Protein AF-A0A6C0AQ70-F1 (afdb_monomer)

Sequence (113 aa):
MAGGNPVITALLQLNGHDRFSVRDGNYFNLVQPYQHHTNCPAVGINVYSFALQPEQHQPSGTCNLSRIDNTTLLLTVSNNAVGYNLSSQVRVYATNYNVLRIMSGMGGLAYSN

Nearest PDB structures (foldseek):
  6ncl-assembly1_d0  TM=8.296E-01  e=3.801E-09  Paramecium bursaria Chlorella virus 1
  8h2i-assembly1_ab-5  TM=8.289E-01  e=1.425E-08  Paramecium bursaria Chlorella virus 1
  3kk5-assembly1_A  TM=8.130E-01  e=2.078E-08  Acanthamoeba polyphaga
  1m4x-assembly1_A  TM=8.125E-01  e=2.846E-08  Paramecium bursaria Chlorella virus 1
  8h2i-assembly1_bE  TM=8.459E-01  e=9.646E-07  Paramecium bursaria Chlorella virus 1

Secondary structure (DSSP, 8-state):
-PPPPSEEEEEEEETTEESS--EEHHIIIIIHHHHH-SSPPPTT-----SSSSTTSSS------GGG-S-EEEEEEE-TTTS-TT--------------EEEETTEEEES---

Radius of gyration: 17.31 Å; Cα contacts (8 Å, |Δi|>4): 156; chains: 1; bounding box: 44×31×50 Å

Structure (mmCIF, N/CA/C/O backbone):
data_AF-A0A6C0AQ70-F1
#
_entry.id   AF-A0A6C0AQ70-F1
#
loop_
_atom_site.group_PDB
_atom_site.id
_atom_site.type_symbol
_atom_site.label_atom_id
_atom_site.label_alt_id
_atom_site.label_comp_id
_atom_site.label_asym_id
_atom_site.label_entity_id
_atom_site.label_seq_id
_atom_site.pdbx_PDB_ins_code
_atom_site.Cartn_x
_atom_site.Cartn_y
_atom_site.Cartn_z
_atom_site.occupancy
_atom_site.B_iso_or_equiv
_atom_site.auth_seq_id
_atom_site.auth_comp_id
_atom_site.auth_asym_id
_atom_site.auth_atom_id
_atom_site.pdbx_PDB_model_num
ATOM 1 N N . MET A 1 1 ? -4.529 -2.851 -27.923 1.00 39.69 1 MET A N 1
ATOM 2 C CA . MET A 1 1 ? -3.449 -3.410 -27.082 1.00 39.69 1 MET A CA 1
ATOM 3 C C . MET A 1 1 ? -3.410 -2.571 -25.819 1.00 39.69 1 MET A C 1
ATOM 5 O O . MET A 1 1 ? -3.325 -1.356 -25.950 1.00 39.69 1 MET A O 1
ATOM 9 N N . ALA A 1 2 ? -3.595 -3.160 -24.637 1.00 51.22 2 ALA A N 1
ATOM 10 C CA . ALA A 1 2 ? -3.456 -2.400 -23.394 1.00 51.22 2 ALA A CA 1
ATOM 11 C C . ALA A 1 2 ? -1.999 -1.917 -23.284 1.00 51.22 2 ALA A C 1
ATOM 13 O O . ALA A 1 2 ? -1.083 -2.694 -23.549 1.00 51.22 2 ALA A O 1
ATOM 14 N N . GLY A 1 3 ? -1.793 -0.629 -22.998 1.00 72.38 3 GLY A N 1
ATOM 15 C CA . GLY A 1 3 ? -0.455 -0.060 -22.819 1.00 72.38 3 GLY A CA 1
ATOM 16 C C . GLY A 1 3 ? 0.273 -0.680 -21.621 1.00 72.38 3 GLY A C 1
ATOM 17 O O . GLY A 1 3 ? -0.349 -1.318 -20.774 1.00 72.38 3 GLY A O 1
ATOM 18 N N . GLY A 1 4 ? 1.595 -0.507 -21.556 1.00 84.12 4 GLY A N 1
ATOM 19 C CA . GLY A 1 4 ? 2.399 -0.970 -20.421 1.00 84.12 4 GLY A CA 1
ATOM 20 C C . GLY A 1 4 ? 2.079 -0.226 -19.120 1.00 84.12 4 GLY A C 1
ATOM 21 O O . GLY A 1 4 ? 1.462 0.841 -19.138 1.00 84.12 4 GLY A O 1
ATOM 22 N N . ASN A 1 5 ? 2.521 -0.781 -17.987 1.00 89.31 5 ASN A N 1
ATOM 23 C CA . ASN A 1 5 ? 2.386 -0.120 -16.690 1.00 89.31 5 ASN A CA 1
ATOM 24 C C . ASN A 1 5 ? 3.142 1.225 -16.721 1.00 89.31 5 ASN A C 1
ATOM 26 O O . ASN A 1 5 ? 4.340 1.234 -17.010 1.00 89.31 5 ASN A O 1
ATOM 30 N N . PRO A 1 6 ? 2.479 2.365 -16.450 1.00 90.81 6 PRO A N 1
ATOM 31 C CA . PRO A 1 6 ? 3.128 3.669 -16.469 1.00 90.81 6 PRO A CA 1
ATOM 32 C C . PRO A 1 6 ? 4.132 3.852 -15.325 1.00 90.81 6 PRO A C 1
ATOM 34 O O . PRO A 1 6 ? 4.987 4.729 -15.430 1.00 90.81 6 PRO A O 1
ATOM 37 N N . VAL A 1 7 ? 4.041 3.058 -14.252 1.00 92.75 7 VAL A N 1
ATOM 38 C CA . VAL A 1 7 ? 4.997 3.066 -13.137 1.00 92.75 7 VAL A CA 1
ATOM 39 C C . VAL A 1 7 ? 6.164 2.142 -13.477 1.00 92.75 7 VAL A C 1
ATOM 41 O O . VAL A 1 7 ? 5.965 0.949 -13.682 1.00 92.75 7 VAL A O 1
ATOM 44 N N . ILE A 1 8 ? 7.377 2.694 -13.516 1.00 93.81 8 ILE A N 1
ATOM 45 C CA . ILE A 1 8 ? 8.617 1.943 -13.751 1.00 93.81 8 ILE A CA 1
ATOM 46 C C . ILE A 1 8 ? 9.139 1.382 -12.430 1.00 93.81 8 ILE A C 1
ATOM 48 O O . ILE A 1 8 ? 9.387 0.187 -12.321 1.00 93.81 8 ILE A O 1
ATOM 52 N N . THR A 1 9 ? 9.254 2.223 -11.403 1.00 96.50 9 THR A N 1
ATOM 53 C CA . THR A 1 9 ? 9.646 1.797 -10.056 1.00 96.50 9 THR A CA 1
ATOM 54 C C . THR A 1 9 ? 8.875 2.560 -8.991 1.00 96.50 9 THR A C 1
ATOM 56 O O . THR A 1 9 ? 8.398 3.677 -9.217 1.00 96.50 9 THR A O 1
ATOM 59 N N . ALA A 1 10 ? 8.759 1.948 -7.814 1.00 97.25 10 ALA A N 1
ATOM 60 C CA . ALA A 1 10 ? 8.182 2.585 -6.644 1.00 97.25 10 ALA A CA 1
ATOM 61 C C . ALA A 1 10 ? 8.930 2.220 -5.356 1.00 97.25 10 ALA A C 1
ATOM 63 O O . ALA A 1 10 ? 9.477 1.120 -5.207 1.00 97.25 10 ALA A O 1
ATOM 64 N N . LEU A 1 11 ? 8.915 3.162 -4.416 1.00 97.75 11 LEU A N 1
ATOM 65 C CA . LEU A 1 11 ? 9.462 3.037 -3.072 1.00 97.75 11 LEU A CA 1
ATOM 66 C C . LEU A 1 11 ? 8.534 3.734 -2.076 1.00 97.75 11 LEU A C 1
ATOM 68 O O . LEU A 1 11 ? 8.155 4.887 -2.273 1.00 97.75 11 LEU A O 1
ATOM 72 N N . LEU A 1 12 ? 8.192 3.038 -0.992 1.00 97.38 12 LEU A N 1
ATOM 73 C CA . LEU A 1 12 ? 7.488 3.625 0.142 1.00 97.38 12 LEU A CA 1
ATOM 74 C C . LEU A 1 12 ? 8.489 3.935 1.255 1.00 97.38 12 LEU A C 1
ATOM 76 O O . LEU A 1 12 ? 9.214 3.044 1.703 1.00 97.38 12 LEU A O 1
ATOM 80 N N . GLN A 1 13 ? 8.484 5.175 1.729 1.00 97.56 13 GLN A N 1
ATOM 81 C CA . GLN A 1 13 ? 9.272 5.616 2.873 1.00 97.56 13 GLN A CA 1
ATOM 82 C C . GLN A 1 13 ? 8.364 6.007 4.034 1.00 97.56 13 GLN A C 1
ATOM 84 O O . GLN A 1 13 ? 7.348 6.676 3.842 1.00 97.56 13 GLN A O 1
ATOM 89 N N . LEU A 1 14 ? 8.757 5.604 5.241 1.00 96.62 14 LEU A N 1
ATOM 90 C CA . LEU A 1 14 ? 8.100 5.962 6.496 1.00 96.62 14 LEU A CA 1
ATOM 91 C C . LEU A 1 14 ? 9.126 6.688 7.369 1.00 96.62 14 LEU A C 1
ATOM 93 O O . LEU A 1 14 ? 10.176 6.129 7.681 1.00 96.62 14 LEU A O 1
ATOM 97 N N . ASN A 1 15 ? 8.848 7.940 7.731 1.00 94.62 15 ASN A N 1
ATOM 98 C CA . ASN A 1 15 ? 9.752 8.831 8.467 1.00 94.62 15 ASN A CA 1
ATOM 99 C C . ASN A 1 15 ? 11.158 8.924 7.842 1.00 94.62 15 ASN A C 1
ATOM 101 O O . ASN A 1 15 ? 12.164 8.909 8.543 1.00 94.62 15 ASN A O 1
ATOM 105 N N . GLY A 1 16 ? 11.228 8.978 6.507 1.00 92.94 16 GLY A N 1
ATOM 106 C CA . GLY A 1 16 ? 12.490 9.055 5.760 1.00 92.94 16 GLY A CA 1
ATOM 107 C C . GLY A 1 16 ? 13.261 7.735 5.644 1.00 92.94 16 GLY A C 1
ATOM 108 O O . GLY A 1 16 ? 14.321 7.717 5.024 1.00 92.94 16 GLY A O 1
ATOM 109 N N . HIS A 1 17 ? 12.739 6.633 6.191 1.00 95.50 17 HIS A N 1
ATOM 110 C CA . HIS A 1 17 ? 13.333 5.305 6.060 1.00 95.50 17 HIS A CA 1
ATOM 111 C C . HIS A 1 17 ? 12.602 4.453 5.027 1.00 95.50 17 HIS A C 1
ATOM 113 O O . HIS A 1 17 ? 11.370 4.376 5.017 1.00 95.50 17 HIS A O 1
ATOM 119 N N . ASP A 1 18 ? 13.375 3.755 4.202 1.00 97.38 18 ASP A N 1
ATOM 120 C CA . ASP A 1 18 ? 12.864 2.828 3.198 1.00 97.38 18 ASP A CA 1
ATOM 121 C C . ASP A 1 18 ? 12.127 1.667 3.868 1.00 97.38 18 ASP A C 1
ATOM 123 O O . ASP A 1 18 ? 12.705 0.868 4.608 1.00 97.38 18 ASP A O 1
ATOM 127 N N . ARG A 1 19 ? 10.825 1.542 3.588 1.00 96.00 19 ARG A N 1
ATOM 128 C CA . ARG A 1 19 ? 10.016 0.433 4.108 1.00 96.00 19 ARG A CA 1
ATOM 129 C C . ARG A 1 19 ? 10.403 -0.900 3.468 1.00 96.00 19 ARG A C 1
ATOM 131 O O . ARG A 1 19 ? 10.215 -1.955 4.080 1.00 96.00 19 ARG A O 1
ATOM 138 N N . PHE A 1 20 ? 10.882 -0.843 2.232 1.00 96.56 20 PHE A N 1
ATOM 139 C CA . PHE A 1 20 ? 11.375 -1.952 1.428 1.00 96.56 20 PHE A CA 1
ATOM 140 C C . PHE A 1 20 ? 12.367 -1.415 0.389 1.00 96.56 20 PHE A C 1
ATOM 142 O O . PHE A 1 20 ? 12.364 -0.226 0.098 1.00 96.56 20 PHE A O 1
ATOM 149 N N . SER A 1 21 ? 13.195 -2.278 -0.200 1.00 97.06 21 SER A N 1
ATOM 150 C CA . SER A 1 21 ? 14.063 -1.883 -1.316 1.00 97.06 21 SER A CA 1
ATOM 151 C C . SER A 1 21 ? 13.245 -1.536 -2.558 1.00 97.06 21 SER A C 1
ATOM 153 O O . SER A 1 21 ? 12.255 -2.210 -2.831 1.00 97.06 21 SER A O 1
ATOM 155 N N . VAL A 1 22 ? 13.676 -0.533 -3.330 1.00 97.56 22 VAL A N 1
ATOM 156 C CA . VAL A 1 22 ? 13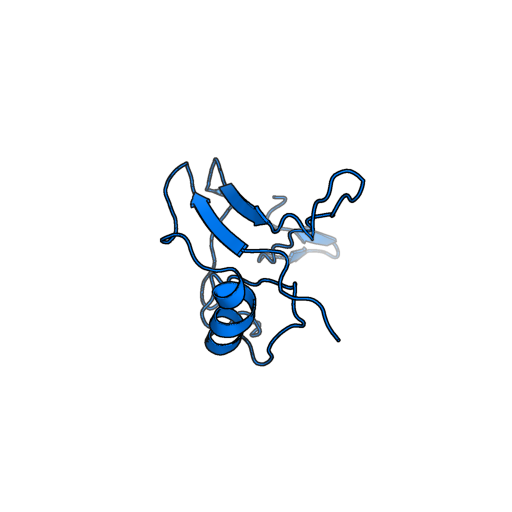.012 -0.099 -4.575 1.00 97.56 22 VAL A CA 1
ATOM 157 C C . VAL A 1 22 ? 12.595 -1.301 -5.430 1.00 97.56 22 VAL A C 1
ATOM 159 O O . VAL A 1 22 ? 13.405 -2.191 -5.705 1.00 97.56 22 VAL A O 1
ATOM 162 N N . ARG A 1 23 ? 11.325 -1.333 -5.849 1.00 97.12 23 ARG A N 1
ATOM 163 C CA . AR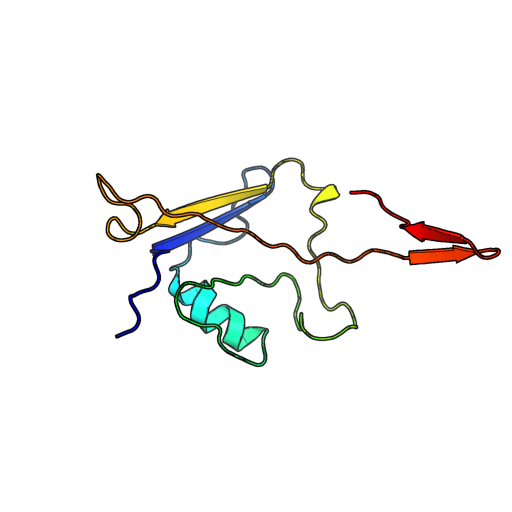G A 1 23 ? 10.775 -2.412 -6.680 1.00 97.12 23 ARG A CA 1
ATOM 164 C C . ARG A 1 23 ? 10.274 -1.890 -8.016 1.00 97.12 23 ARG A C 1
ATOM 166 O O . ARG A 1 23 ? 9.820 -0.753 -8.120 1.00 97.12 23 ARG A O 1
ATOM 173 N N . ASP A 1 24 ? 10.345 -2.762 -9.015 1.00 96.00 24 ASP A N 1
ATOM 174 C CA . ASP A 1 24 ? 9.762 -2.554 -10.339 1.00 96.00 24 ASP A CA 1
ATOM 175 C C . ASP A 1 24 ? 8.233 -2.425 -10.251 1.00 96.00 24 ASP A C 1
ATOM 177 O O . ASP A 1 24 ? 7.599 -3.081 -9.425 1.00 96.00 24 ASP A O 1
ATOM 181 N N . GLY A 1 25 ? 7.618 -1.608 -11.105 1.00 93.81 25 GLY A N 1
ATOM 182 C CA . GLY A 1 25 ? 6.168 -1.404 -11.124 1.00 93.81 25 GLY A CA 1
ATOM 183 C C . GLY A 1 25 ? 5.379 -2.703 -11.307 1.00 93.81 25 GLY A C 1
ATOM 184 O O . GLY A 1 25 ? 4.321 -2.880 -10.701 1.00 93.81 25 GLY A O 1
ATOM 185 N N . ASN A 1 26 ? 5.917 -3.671 -12.055 1.00 93.44 26 ASN A N 1
ATOM 186 C CA . ASN A 1 26 ? 5.268 -4.968 -12.253 1.00 93.44 26 ASN A CA 1
ATOM 187 C C . ASN A 1 26 ? 5.173 -5.784 -10.958 1.00 93.44 26 ASN A C 1
ATOM 189 O O . ASN A 1 26 ? 4.260 -6.595 -10.816 1.00 93.44 26 ASN A O 1
ATOM 193 N N . TYR A 1 27 ? 6.055 -5.547 -9.981 1.00 95.88 27 TYR A N 1
ATOM 194 C CA . TYR A 1 27 ? 5.942 -6.168 -8.661 1.00 95.88 27 TYR A CA 1
ATOM 195 C C . TYR A 1 27 ? 4.605 -5.813 -7.993 1.00 95.88 27 TYR A C 1
ATOM 197 O O . TYR A 1 27 ? 3.925 -6.691 -7.464 1.00 95.88 27 TYR A O 1
ATOM 205 N N . PHE A 1 28 ? 4.194 -4.546 -8.070 1.00 96.69 28 PHE A N 1
ATOM 206 C CA . PHE A 1 28 ? 2.961 -4.056 -7.448 1.00 96.69 28 PHE A CA 1
ATOM 207 C C . PHE A 1 28 ? 1.699 -4.373 -8.259 1.00 96.69 28 PHE A C 1
ATOM 209 O O . PHE A 1 28 ? 0.605 -4.391 -7.703 1.00 96.69 28 PHE A O 1
ATOM 216 N N . ASN A 1 29 ? 1.828 -4.623 -9.563 1.00 94.75 29 ASN A N 1
ATOM 217 C CA . ASN A 1 29 ? 0.702 -5.012 -10.414 1.00 94.75 29 ASN A CA 1
ATOM 218 C C . ASN A 1 29 ? 0.474 -6.532 -10.454 1.00 94.75 29 ASN A C 1
ATOM 220 O O . ASN A 1 29 ? -0.669 -6.953 -10.571 1.00 94.75 29 ASN A O 1
ATOM 224 N N . LEU A 1 30 ? 1.531 -7.348 -10.336 1.00 94.31 30 LEU A N 1
ATOM 225 C CA . LEU A 1 30 ? 1.454 -8.805 -10.508 1.00 94.31 30 LEU A CA 1
ATOM 226 C C . LEU A 1 30 ? 1.749 -9.578 -9.219 1.00 94.31 30 LEU A C 1
ATOM 228 O O . LEU A 1 30 ? 0.950 -10.409 -8.795 1.00 94.31 30 LEU A O 1
ATOM 232 N N . VAL A 1 31 ? 2.892 -9.315 -8.578 1.00 96.25 31 VAL A N 1
ATOM 233 C CA . VAL A 1 31 ? 3.370 -10.135 -7.449 1.00 96.25 31 VAL A CA 1
ATOM 234 C C . VAL A 1 31 ? 2.580 -9.849 -6.177 1.00 96.25 31 VAL A C 1
ATOM 236 O O . VAL A 1 31 ? 2.157 -10.780 -5.501 1.00 96.25 31 VAL A O 1
ATOM 239 N N . GLN A 1 32 ? 2.347 -8.576 -5.861 1.00 96.50 32 GLN A N 1
ATOM 240 C CA . GLN A 1 32 ? 1.553 -8.180 -4.696 1.00 96.50 32 GLN A CA 1
ATOM 241 C C . GLN A 1 32 ? 0.119 -8.739 -4.755 1.00 96.50 32 GLN A C 1
ATOM 243 O O . GLN A 1 32 ? -0.300 -9.379 -3.788 1.00 96.50 32 GLN A O 1
ATOM 248 N N . PRO A 1 33 ? -0.613 -8.606 -5.880 1.00 96.12 33 PRO A N 1
ATOM 249 C CA . PRO A 1 33 ? -1.910 -9.255 -6.038 1.00 96.12 33 PRO A CA 1
ATOM 250 C C . PRO A 1 33 ? -1.843 -10.775 -5.957 1.00 96.12 33 PRO A C 1
ATOM 252 O O . PRO A 1 33 ? -2.646 -11.363 -5.249 1.00 96.12 33 PRO A O 1
ATOM 255 N N . TYR A 1 34 ? -0.851 -11.414 -6.578 1.00 95.81 34 TYR A N 1
ATOM 256 C CA . TYR A 1 34 ? -0.679 -12.865 -6.466 1.00 95.81 34 TYR A CA 1
ATOM 257 C C . TYR A 1 34 ? -0.498 -13.342 -5.012 1.00 95.81 34 TYR A C 1
ATOM 259 O O . TYR A 1 34 ? -0.969 -14.417 -4.649 1.00 95.81 34 TYR A O 1
ATOM 267 N N . GLN A 1 35 ? 0.184 -12.559 -4.171 1.00 96.19 35 GLN A N 1
ATOM 268 C CA . GLN A 1 35 ? 0.469 -12.928 -2.781 1.00 96.19 35 GLN A CA 1
ATOM 269 C C . GLN A 1 35 ? -0.698 -12.675 -1.819 1.00 96.19 35 GLN A C 1
ATOM 271 O O . GLN A 1 35 ? -0.830 -13.400 -0.834 1.00 96.19 35 GLN A O 1
ATOM 276 N N . HIS A 1 36 ? -1.506 -11.642 -2.067 1.00 95.75 36 HIS A N 1
ATOM 277 C CA . HIS A 1 36 ? -2.459 -11.126 -1.078 1.00 95.75 36 HIS A CA 1
ATOM 278 C C . HIS A 1 36 ? -3.905 -11.023 -1.575 1.00 95.75 36 HIS A C 1
ATOM 280 O O . HIS A 1 36 ? -4.811 -10.858 -0.762 1.00 95.75 36 HIS A O 1
ATOM 286 N N . HIS A 1 37 ? -4.144 -11.124 -2.880 1.00 95.44 37 HIS A N 1
ATOM 287 C CA . HIS A 1 37 ? -5.454 -10.927 -3.491 1.00 95.44 37 HIS A CA 1
ATOM 288 C C . HIS A 1 37 ? -5.917 -12.161 -4.260 1.00 95.44 37 HIS A C 1
ATOM 290 O O . HIS A 1 37 ? -5.127 -13.001 -4.685 1.00 95.44 37 HIS A O 1
ATOM 296 N N . THR A 1 38 ? -7.228 -12.265 -4.460 1.00 93.88 38 THR A N 1
ATOM 297 C CA . THR A 1 38 ? -7.822 -13.358 -5.246 1.00 93.88 38 THR A CA 1
ATOM 298 C C . THR A 1 38 ? -7.775 -13.105 -6.752 1.00 93.88 38 THR A C 1
ATOM 300 O O . THR A 1 38 ? -7.940 -14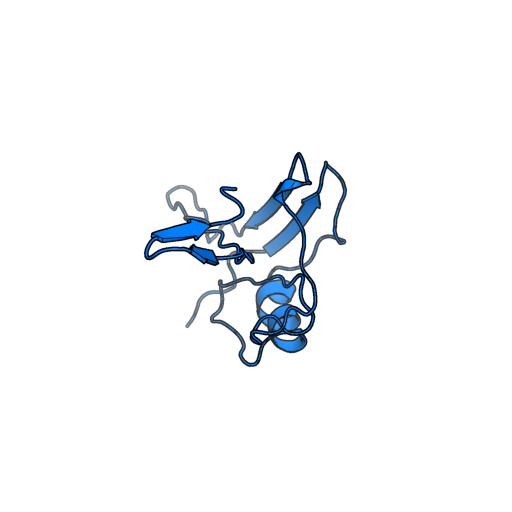.039 -7.537 1.00 93.88 38 THR A O 1
ATOM 303 N N . ASN A 1 39 ? -7.533 -11.860 -7.172 1.00 92.94 39 ASN A N 1
ATOM 304 C CA . ASN A 1 39 ? -7.479 -11.471 -8.576 1.00 92.94 39 ASN A CA 1
ATOM 305 C C . ASN A 1 39 ? -6.335 -10.488 -8.869 1.00 92.94 39 ASN A C 1
ATOM 307 O O . ASN A 1 39 ? -5.954 -9.674 -8.029 1.00 92.94 39 ASN A O 1
ATOM 311 N N . CYS A 1 40 ? -5.834 -10.532 -10.104 1.00 92.00 40 CYS A N 1
ATOM 312 C CA . CYS A 1 40 ? -4.871 -9.571 -10.623 1.00 92.00 40 CYS A CA 1
ATOM 313 C C . CYS A 1 40 ? -5.608 -8.358 -11.221 1.00 92.00 40 CYS A C 1
ATOM 315 O O . CYS A 1 40 ? -6.499 -8.534 -12.058 1.00 92.00 40 CYS A O 1
ATOM 317 N N . PRO A 1 41 ? -5.261 -7.121 -10.835 1.00 92.94 41 PRO A N 1
ATOM 318 C CA . PRO A 1 41 ? -5.882 -5.931 -11.391 1.00 92.94 41 PRO A CA 1
ATOM 319 C C . PRO A 1 41 ? -5.394 -5.655 -12.823 1.00 92.94 41 PRO A C 1
ATOM 321 O O . PRO A 1 41 ? -4.385 -6.193 -13.281 1.00 92.94 41 PRO A O 1
ATOM 324 N N . ALA A 1 42 ? -6.103 -4.773 -13.534 1.00 92.38 42 ALA A N 1
ATOM 325 C CA . ALA A 1 42 ? -5.689 -4.327 -14.862 1.00 92.38 42 ALA A CA 1
ATOM 326 C C . ALA A 1 42 ? -4.338 -3.588 -14.820 1.00 92.38 42 ALA A C 1
ATOM 328 O O . ALA A 1 42 ? -3.977 -2.968 -13.815 1.00 92.38 42 ALA A O 1
ATOM 329 N N . VAL A 1 43 ? -3.600 -3.626 -15.932 1.00 90.44 43 VAL A N 1
ATOM 330 C CA . VAL A 1 43 ? -2.303 -2.947 -16.061 1.00 90.44 43 VAL A CA 1
ATOM 331 C C . VAL A 1 43 ? -2.446 -1.453 -15.752 1.00 90.44 43 VAL A C 1
ATOM 333 O O . VAL A 1 43 ? -3.343 -0.782 -16.260 1.00 90.44 43 VAL A O 1
ATOM 336 N N . GLY A 1 44 ? -1.547 -0.944 -14.908 1.00 88.38 44 GLY A N 1
ATOM 337 C CA . GLY A 1 44 ? -1.541 0.440 -14.425 1.00 88.38 44 GLY A CA 1
ATOM 338 C C . GLY A 1 44 ? -2.228 0.655 -13.077 1.00 88.38 44 GLY A C 1
ATOM 339 O O . GLY A 1 44 ? -2.064 1.719 -12.483 1.00 88.38 44 GLY A O 1
ATOM 340 N N . ILE A 1 45 ? -2.911 -0.360 -12.545 1.00 93.81 45 ILE A N 1
ATOM 341 C CA . ILE A 1 45 ? -3.338 -0.392 -11.145 1.00 93.81 45 ILE A CA 1
ATOM 342 C C . ILE A 1 45 ? -2.258 -1.115 -10.337 1.00 93.81 45 ILE A C 1
ATOM 344 O O . ILE A 1 45 ? -1.981 -2.291 -10.560 1.00 93.81 45 ILE A O 1
ATOM 348 N N . ASN A 1 46 ? -1.644 -0.408 -9.394 1.00 95.38 46 ASN A N 1
ATOM 349 C CA . ASN A 1 46 ? -0.568 -0.931 -8.557 1.00 95.38 46 ASN A CA 1
ATOM 350 C C . ASN A 1 46 ? -1.054 -1.041 -7.111 1.00 95.38 46 ASN A C 1
ATOM 352 O O . ASN A 1 46 ? -1.693 -0.118 -6.606 1.00 95.38 46 ASN A O 1
ATOM 356 N N . VAL A 1 47 ? -0.754 -2.162 -6.457 1.00 96.12 47 VAL A N 1
ATOM 357 C CA . VAL A 1 47 ? -1.239 -2.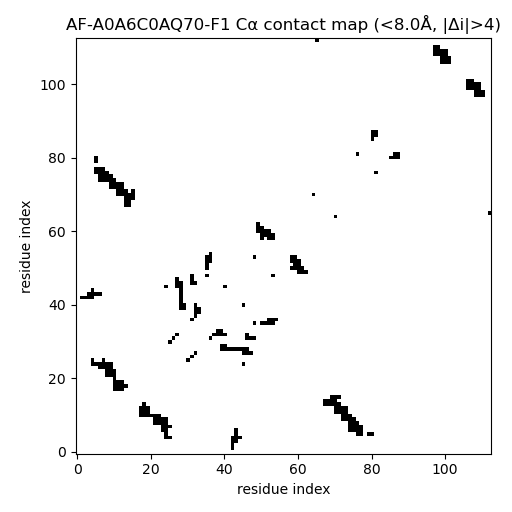481 -5.112 1.00 96.12 47 VAL A CA 1
ATOM 358 C C . VAL A 1 47 ? -0.067 -2.843 -4.206 1.00 96.12 47 VAL A C 1
ATOM 360 O O . VAL A 1 47 ? 0.898 -3.478 -4.630 1.00 96.12 47 VAL A O 1
ATOM 363 N N . TYR A 1 48 ? -0.159 -2.441 -2.941 1.00 96.75 48 TYR A N 1
ATOM 364 C CA . TYR A 1 48 ? 0.749 -2.861 -1.882 1.00 96.75 48 TYR A CA 1
ATOM 365 C C . TYR A 1 48 ? -0.060 -3.159 -0.620 1.00 96.75 48 TYR A C 1
ATOM 367 O O . TYR A 1 48 ? -0.760 -2.280 -0.115 1.00 96.75 48 TYR A O 1
ATOM 375 N N . SER A 1 49 ? 0.023 -4.393 -0.124 1.00 95.94 49 SER A N 1
ATOM 376 C CA . SER A 1 49 ? -0.719 -4.821 1.062 1.00 95.94 49 SER A CA 1
ATOM 377 C C . SER A 1 49 ? 0.139 -4.740 2.327 1.00 95.94 49 SER A C 1
ATOM 379 O O . SER A 1 49 ? 1.284 -5.189 2.359 1.00 95.94 49 SER A O 1
ATOM 381 N N . PHE A 1 50 ? -0.445 -4.214 3.406 1.00 95.69 50 PHE A N 1
ATOM 382 C CA . PHE A 1 50 ? 0.095 -4.330 4.770 1.00 95.69 50 PHE A CA 1
ATOM 383 C C . PHE A 1 50 ? -0.491 -5.527 5.539 1.00 95.69 50 PHE A C 1
ATOM 385 O O . PHE A 1 50 ? -0.052 -5.813 6.654 1.00 95.69 50 PHE A O 1
ATOM 392 N N . ALA A 1 51 ? -1.495 -6.190 4.962 1.00 96.31 51 ALA A N 1
ATOM 393 C CA . ALA A 1 51 ? -2.215 -7.317 5.538 1.00 96.31 51 ALA A CA 1
ATOM 394 C C . ALA A 1 51 ? -1.815 -8.626 4.853 1.00 96.31 51 ALA A C 1
ATOM 396 O O . ALA A 1 51 ? -1.491 -8.636 3.664 1.00 96.31 51 ALA A O 1
ATOM 397 N N . LEU A 1 52 ? -1.913 -9.744 5.575 1.00 94.31 52 LEU A N 1
ATOM 398 C CA . LEU A 1 52 ? -1.737 -11.067 4.972 1.00 94.31 52 LEU A CA 1
ATOM 399 C C . LEU A 1 52 ? -2.893 -11.403 4.019 1.00 94.31 52 LEU A C 1
ATOM 401 O O . LEU A 1 52 ? -2.657 -11.913 2.929 1.00 94.31 52 LEU A O 1
ATOM 405 N N . GLN A 1 53 ? -4.122 -11.084 4.429 1.00 95.00 53 GLN A N 1
ATOM 406 C CA . GLN A 1 53 ? -5.379 -11.350 3.725 1.00 95.00 53 GLN A CA 1
ATOM 407 C C . GLN A 1 53 ? -6.261 -10.083 3.750 1.00 95.00 53 GLN A C 1
ATOM 409 O O . GLN A 1 53 ? -7.152 -9.979 4.594 1.00 95.00 53 GLN A O 1
ATOM 414 N N . PRO A 1 54 ? -5.998 -9.092 2.875 1.00 93.69 54 PRO A N 1
ATOM 415 C CA . PRO A 1 54 ? -6.702 -7.804 2.841 1.00 93.69 54 PRO A CA 1
ATOM 416 C C . PRO A 1 54 ? -8.192 -7.886 2.475 1.00 93.69 54 PRO A C 1
ATOM 418 O O . PRO A 1 54 ? -8.940 -6.969 2.792 1.00 93.69 54 PRO A O 1
ATOM 421 N N . GLU A 1 55 ? -8.632 -8.953 1.805 1.00 94.00 55 GLU A N 1
ATOM 422 C CA . GLU A 1 55 ? -10.024 -9.104 1.344 1.00 94.00 55 GLU A CA 1
ATOM 423 C C . GLU A 1 55 ? -10.966 -9.674 2.417 1.00 94.00 55 GLU A C 1
ATOM 425 O O . GLU A 1 55 ? -12.186 -9.638 2.260 1.00 94.00 55 GLU A O 1
ATOM 430 N N . GLN A 1 56 ? -10.421 -10.208 3.513 1.00 93.56 56 GLN A N 1
ATOM 431 C CA . GLN A 1 56 ? -11.226 -10.717 4.619 1.00 93.56 56 GLN A CA 1
ATOM 432 C C . GLN A 1 56 ? -11.584 -9.597 5.593 1.00 93.56 56 GLN A C 1
ATOM 434 O O . GLN A 1 56 ? -10.787 -8.706 5.868 1.00 93.56 56 GLN A O 1
ATOM 439 N N . HIS A 1 57 ? -12.773 -9.697 6.188 1.00 91.31 57 HIS A N 1
ATOM 440 C CA . HIS A 1 57 ? -13.203 -8.763 7.228 1.00 91.31 57 HIS A CA 1
ATOM 441 C C . HIS A 1 57 ? -12.341 -8.864 8.498 1.00 91.31 57 HIS A C 1
ATOM 443 O O . HIS A 1 57 ? -12.182 -7.887 9.227 1.00 91.31 57 HIS A O 1
ATOM 449 N N . GLN A 1 58 ? -11.800 -10.053 8.789 1.00 93.12 58 GLN A N 1
ATOM 450 C CA . GLN A 1 58 ? -10.910 -10.234 9.928 1.00 93.12 58 GLN A CA 1
ATOM 451 C C . GLN A 1 58 ? -9.554 -9.568 9.633 1.00 93.12 58 GLN A C 1
ATOM 453 O O . GLN A 1 58 ? -8.877 -9.969 8.681 1.00 93.12 58 GLN A O 1
ATOM 458 N N . PRO A 1 59 ? -9.105 -8.596 10.450 1.00 93.00 59 PRO A N 1
ATOM 459 C CA . PRO A 1 59 ? -7.820 -7.946 10.237 1.00 93.00 59 PRO A CA 1
ATOM 460 C C . PRO A 1 59 ? -6.669 -8.946 10.379 1.00 93.00 59 PRO A C 1
ATOM 462 O O . PRO A 1 59 ? -6.570 -9.674 11.367 1.00 93.00 59 PRO A O 1
ATOM 465 N N . SER A 1 60 ? -5.771 -8.932 9.396 1.00 95.00 60 SER A N 1
ATOM 466 C CA . SER A 1 60 ? -4.623 -9.843 9.285 1.00 95.00 60 SER A CA 1
ATOM 467 C C . SER A 1 60 ? -3.289 -9.096 9.099 1.00 95.00 60 SER A C 1
ATOM 469 O O . SER A 1 60 ? -2.324 -9.634 8.560 1.00 95.00 60 SER A O 1
ATOM 471 N N . GLY A 1 61 ? -3.243 -7.834 9.535 1.00 95.62 61 GLY A N 1
ATOM 472 C CA . GLY A 1 61 ? -2.086 -6.938 9.458 1.00 95.62 61 GLY A CA 1
ATOM 473 C C . GLY A 1 61 ? -2.489 -5.537 8.997 1.00 95.62 61 GLY A C 1
ATOM 474 O O . GLY A 1 61 ? -3.318 -5.385 8.106 1.00 95.62 61 GLY A O 1
ATOM 475 N N . THR A 1 62 ? -1.941 -4.499 9.628 1.00 94.88 62 THR A N 1
ATOM 476 C CA . THR A 1 62 ? -2.249 -3.093 9.312 1.00 94.88 62 THR A CA 1
ATOM 477 C C . THR A 1 62 ? -1.038 -2.209 9.585 1.00 94.88 62 THR A C 1
ATOM 479 O O . THR A 1 62 ? -0.270 -2.493 10.504 1.00 94.88 62 THR A O 1
ATOM 482 N N . CYS A 1 63 ? -0.906 -1.095 8.867 1.00 95.06 63 CYS A N 1
ATOM 483 C CA . CYS A 1 63 ? 0.034 -0.030 9.211 1.00 95.06 63 CYS A CA 1
ATOM 484 C C . CYS A 1 63 ? -0.733 1.167 9.782 1.00 95.06 63 CYS A C 1
ATOM 486 O O . CYS A 1 63 ? -1.628 1.699 9.127 1.00 95.06 63 CYS A O 1
ATOM 488 N N . ASN A 1 64 ? -0.406 1.583 11.007 1.00 93.94 64 ASN A N 1
ATOM 489 C CA . ASN A 1 64 ? -1.059 2.725 11.638 1.00 93.94 64 ASN A CA 1
ATOM 490 C C . ASN A 1 64 ? -0.419 4.039 11.167 1.00 93.94 64 ASN A C 1
ATOM 492 O O . ASN A 1 64 ? 0.478 4.566 11.824 1.00 93.94 64 ASN A O 1
ATOM 496 N N . LEU A 1 65 ? -0.898 4.565 10.037 1.00 94.31 65 LEU A N 1
ATOM 497 C CA . LEU A 1 65 ? -0.359 5.790 9.442 1.00 94.31 65 LEU A CA 1
ATOM 498 C C . LEU A 1 65 ? -0.594 7.040 10.305 1.00 94.31 65 LEU A C 1
ATOM 500 O O . LEU A 1 65 ? 0.207 7.959 10.240 1.00 94.31 65 LEU A O 1
ATOM 504 N N . SER A 1 66 ? -1.596 7.053 11.194 1.00 93.25 66 SER A N 1
ATOM 505 C CA . SER A 1 66 ? -1.802 8.171 12.139 1.00 93.25 66 SER A CA 1
ATOM 506 C C . SER A 1 66 ? -0.695 8.312 13.194 1.00 93.25 66 SER A C 1
ATOM 508 O O . SER A 1 66 ? -0.623 9.318 13.894 1.00 93.25 66 SER A O 1
ATOM 510 N N . ARG A 1 67 ? 0.158 7.289 13.341 1.00 92.38 67 ARG A N 1
ATOM 511 C CA . ARG A 1 67 ? 1.323 7.289 14.240 1.00 92.38 67 ARG A CA 1
ATOM 512 C C . ARG A 1 67 ? 2.632 7.600 13.515 1.00 92.38 67 ARG A C 1
ATOM 514 O O . ARG A 1 67 ? 3.674 7.598 14.165 1.00 92.38 67 ARG A O 1
ATOM 521 N N . ILE A 1 68 ? 2.590 7.779 12.198 1.00 94.38 68 ILE A N 1
ATOM 522 C CA . ILE A 1 68 ? 3.757 8.033 11.357 1.00 94.38 68 ILE A CA 1
ATOM 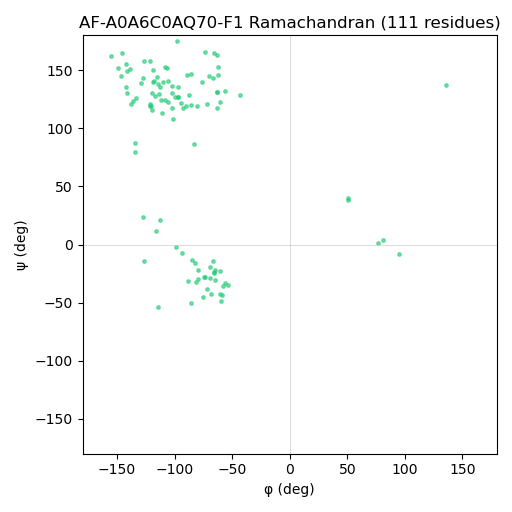523 C C . ILE A 1 68 ? 3.693 9.487 10.912 1.00 94.38 68 ILE A C 1
ATOM 525 O O . ILE A 1 68 ? 2.711 9.905 10.308 1.00 94.38 68 ILE A O 1
ATOM 529 N N . ASP A 1 69 ? 4.751 10.240 11.195 1.00 94.75 69 ASP A N 1
ATOM 530 C CA . ASP A 1 69 ? 4.785 11.680 10.939 1.00 94.75 69 ASP A CA 1
ATOM 531 C C . ASP A 1 69 ? 4.889 11.989 9.443 1.00 94.75 69 ASP A C 1
ATOM 533 O O . ASP A 1 69 ? 4.280 12.936 8.950 1.00 94.75 69 ASP A O 1
ATOM 537 N N . ASN A 1 70 ? 5.660 11.187 8.703 1.00 95.19 70 ASN A N 1
ATOM 538 C CA . ASN A 1 70 ? 5.849 11.376 7.272 1.00 95.19 70 ASN A CA 1
ATOM 539 C C . ASN A 1 70 ? 5.758 10.046 6.512 1.00 95.19 70 ASN A C 1
ATOM 541 O O . ASN A 1 70 ? 6.508 9.108 6.782 1.00 95.19 70 ASN A O 1
ATOM 545 N N . THR A 1 71 ? 4.850 9.980 5.540 1.00 96.38 71 THR A N 1
ATOM 546 C CA . THR A 1 71 ? 4.727 8.864 4.599 1.00 96.38 71 THR A CA 1
ATOM 547 C C . THR A 1 71 ? 4.927 9.387 3.181 1.00 96.38 71 THR A C 1
ATOM 549 O O . THR A 1 71 ? 4.098 10.149 2.684 1.00 96.38 71 THR A O 1
ATOM 552 N N . THR A 1 72 ? 5.992 8.942 2.513 1.00 96.88 72 THR A N 1
ATOM 553 C CA . THR A 1 72 ? 6.328 9.378 1.149 1.00 96.88 72 THR A CA 1
ATOM 554 C C . THR A 1 72 ? 6.269 8.200 0.192 1.00 96.88 72 THR A C 1
ATOM 556 O O . THR A 1 72 ? 6.923 7.179 0.406 1.00 96.88 72 THR A O 1
ATOM 559 N N . LEU A 1 73 ? 5.519 8.355 -0.898 1.00 96.69 73 LEU A N 1
ATOM 560 C CA . LEU A 1 73 ? 5.524 7.421 -2.019 1.00 96.69 73 LEU A CA 1
ATOM 561 C C . LEU A 1 73 ? 6.372 8.007 -3.152 1.00 96.69 73 LEU A C 1
ATOM 563 O O . LEU A 1 73 ? 5.962 8.959 -3.815 1.00 96.69 73 LEU A O 1
ATOM 567 N N . LEU A 1 74 ? 7.553 7.435 -3.371 1.00 96.25 74 LEU A N 1
ATOM 568 C CA . LEU A 1 74 ? 8.451 7.820 -4.454 1.00 96.25 74 LEU A CA 1
ATOM 569 C C . LEU A 1 74 ? 8.119 6.965 -5.675 1.00 96.25 74 LEU A C 1
ATOM 571 O O . LEU A 1 74 ? 8.231 5.740 -5.626 1.00 96.25 74 LEU A O 1
ATOM 575 N N . LEU A 1 75 ? 7.713 7.615 -6.766 1.00 94.25 75 LEU A N 1
ATOM 576 C CA . LEU A 1 75 ? 7.343 6.966 -8.022 1.00 94.25 75 LEU A CA 1
ATOM 577 C C . LEU A 1 75 ? 8.243 7.45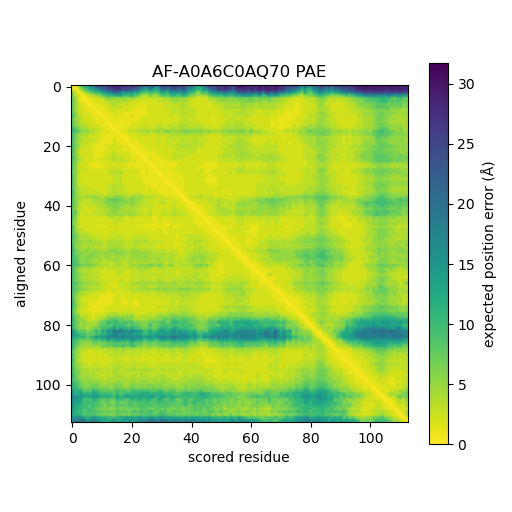2 -9.150 1.00 94.25 75 LEU A C 1
ATOM 579 O O . LEU A 1 75 ? 8.372 8.654 -9.378 1.00 94.25 75 LEU A O 1
ATOM 583 N N . THR A 1 76 ? 8.803 6.515 -9.906 1.00 93.75 76 THR A N 1
ATOM 584 C CA . THR A 1 76 ? 9.368 6.801 -11.225 1.00 93.75 76 THR A CA 1
ATOM 585 C C . THR A 1 76 ? 8.374 6.333 -12.274 1.00 93.75 76 THR A C 1
ATOM 587 O O . THR A 1 76 ? 8.050 5.148 -12.354 1.00 93.75 76 THR A O 1
ATOM 590 N N . VAL A 1 77 ? 7.868 7.271 -13.070 1.00 91.56 77 VAL A N 1
ATOM 591 C CA . VAL A 1 77 ? 6.878 7.023 -14.124 1.00 91.56 77 VAL A CA 1
ATOM 592 C C . VAL A 1 77 ? 7.511 7.151 -15.504 1.00 91.56 77 VAL A C 1
ATOM 594 O O . VAL A 1 77 ? 8.498 7.858 -15.684 1.00 91.56 77 VAL A O 1
ATOM 597 N N . SER A 1 78 ? 6.958 6.446 -16.487 1.00 88.38 78 SER A N 1
ATOM 598 C CA . SER A 1 78 ? 7.481 6.459 -17.852 1.00 88.38 78 SER A CA 1
ATOM 599 C C . SER A 1 78 ? 7.239 7.794 -18.561 1.00 88.38 78 SER A C 1
ATOM 601 O O . SER A 1 78 ? 6.177 8.402 -18.426 1.00 88.38 78 SER A O 1
ATOM 603 N N . ASN A 1 79 ? 8.185 8.199 -19.412 1.00 84.69 79 ASN A N 1
ATOM 604 C CA . ASN A 1 79 ? 8.063 9.400 -20.253 1.00 84.69 79 ASN A CA 1
ATOM 605 C C . ASN A 1 79 ? 6.863 9.337 -21.213 1.00 84.69 79 ASN A C 1
ATOM 607 O O . ASN A 1 79 ? 6.371 10.363 -21.666 1.00 84.69 79 ASN A O 1
ATOM 611 N N . ASN A 1 80 ? 6.380 8.131 -21.527 1.00 80.62 80 ASN A N 1
ATOM 612 C CA . ASN A 1 80 ? 5.181 7.954 -22.340 1.00 80.62 80 ASN A CA 1
ATOM 613 C C . ASN A 1 80 ? 3.895 8.271 -21.555 1.00 80.62 80 ASN A C 1
ATOM 615 O O . ASN A 1 80 ? 2.897 8.679 -22.139 1.00 80.62 80 ASN A O 1
ATOM 619 N N . ALA A 1 81 ? 3.917 8.093 -20.231 1.00 77.75 81 ALA A N 1
ATOM 620 C CA . ALA A 1 81 ? 2.810 8.466 -19.356 1.00 77.75 81 ALA A CA 1
ATOM 621 C C . ALA A 1 81 ? 2.793 9.974 -19.054 1.00 77.75 81 ALA A C 1
ATOM 623 O O . ALA A 1 81 ? 1.728 10.542 -18.822 1.00 77.75 81 ALA A O 1
ATOM 624 N N . VAL A 1 82 ? 3.958 10.627 -19.052 1.00 78.88 82 VAL A N 1
ATOM 625 C CA . VAL A 1 82 ? 4.096 12.064 -18.777 1.00 78.88 82 VAL A CA 1
ATOM 626 C C . VAL A 1 82 ? 5.028 12.673 -19.824 1.00 78.88 82 VAL A C 1
ATOM 628 O O . VAL A 1 82 ? 6.246 12.703 -19.667 1.00 78.88 82 VAL A O 1
ATOM 631 N N . GLY A 1 83 ? 4.440 13.073 -20.950 1.00 73.38 83 GLY A N 1
ATOM 632 C CA . GLY A 1 83 ? 5.144 13.660 -22.091 1.00 73.38 83 GLY A CA 1
ATOM 633 C C . GLY A 1 83 ? 5.074 15.188 -22.095 1.00 73.38 83 GLY A C 1
ATOM 634 O O . GLY A 1 83 ? 4.353 15.788 -21.306 1.00 73.38 83 GLY A O 1
ATOM 635 N N . TYR A 1 84 ? 5.765 15.832 -23.041 1.00 73.25 84 TYR A N 1
ATOM 636 C CA . TYR A 1 84 ? 5.848 17.303 -23.138 1.00 73.25 84 TYR A CA 1
ATOM 637 C C . TYR A 1 84 ? 4.475 18.012 -23.162 1.00 73.25 84 TYR A C 1
ATOM 639 O O . TYR A 1 84 ? 4.327 19.076 -22.573 1.00 73.25 84 TYR A O 1
ATOM 647 N N . ASN A 1 85 ? 3.465 17.394 -23.788 1.00 78.12 85 ASN A N 1
ATOM 648 C CA . ASN A 1 85 ? 2.081 17.893 -23.844 1.00 78.12 85 ASN A CA 1
ATOM 649 C C . ASN A 1 85 ? 1.069 16.959 -23.147 1.00 78.12 85 ASN A C 1
ATOM 651 O O . ASN A 1 85 ? -0.135 17.100 -23.350 1.00 78.12 85 ASN A O 1
ATOM 655 N N . LEU A 1 86 ? 1.535 15.965 -22.383 1.00 76.94 86 LEU A N 1
ATOM 656 C CA . LEU A 1 86 ? 0.688 14.946 -21.759 1.00 76.94 86 LEU A CA 1
ATOM 657 C C . LEU A 1 86 ? 0.872 14.983 -20.245 1.00 76.94 86 LEU A C 1
ATOM 659 O O . LEU A 1 86 ? 1.970 14.755 -19.743 1.00 76.94 86 LEU A O 1
ATOM 663 N N . SER A 1 87 ? -0.213 15.219 -19.513 1.00 80.44 87 SER A N 1
ATOM 664 C CA . SER A 1 87 ? -0.245 15.104 -18.058 1.00 80.44 87 SER A CA 1
ATOM 665 C C . SER A 1 87 ? -1.002 13.844 -17.644 1.00 80.44 87 SER A C 1
ATOM 667 O O . SER A 1 87 ? -2.023 13.485 -18.229 1.00 80.44 87 SER A O 1
ATOM 669 N N . SER A 1 88 ? -0.494 13.172 -16.613 1.00 83.81 88 SER A N 1
ATOM 670 C CA . SER A 1 88 ? -1.145 12.018 -15.994 1.00 83.81 88 SER A CA 1
ATOM 671 C C . SER A 1 88 ? -1.538 12.346 -14.562 1.00 83.81 88 SER A C 1
ATOM 673 O O . SER A 1 88 ? -0.825 13.054 -13.852 1.00 83.81 88 SER A O 1
ATOM 675 N N . GLN A 1 89 ? -2.677 11.812 -14.126 1.00 88.44 89 GLN A N 1
ATOM 676 C CA . GLN A 1 89 ? -3.128 11.921 -12.743 1.00 88.44 89 GLN A CA 1
ATOM 677 C C . GLN A 1 89 ? -2.742 10.662 -11.975 1.00 88.44 89 GLN A C 1
ATOM 679 O O . GLN A 1 89 ? -3.113 9.556 -12.365 1.00 88.44 89 GLN A O 1
ATOM 684 N N . VAL A 1 90 ? -2.055 10.836 -10.848 1.00 90.69 90 VAL A N 1
ATOM 685 C CA . VAL A 1 90 ? -1.808 9.753 -9.894 1.00 90.69 90 VAL A CA 1
ATOM 686 C C . VAL A 1 90 ? -2.898 9.803 -8.829 1.00 90.69 90 VAL A C 1
ATOM 688 O O . VAL A 1 90 ? -3.071 10.820 -8.160 1.00 90.69 90 VAL A O 1
ATOM 691 N N . ARG A 1 91 ? -3.650 8.709 -8.680 1.00 94.12 91 ARG A N 1
ATOM 692 C CA . ARG A 1 91 ? -4.672 8.554 -7.637 1.00 94.12 91 ARG A CA 1
ATOM 693 C C . ARG A 1 91 ? -4.212 7.491 -6.656 1.00 94.12 91 ARG A C 1
ATOM 695 O O . ARG A 1 91 ? -3.919 6.371 -7.063 1.00 94.12 91 ARG A O 1
ATOM 702 N N . VAL A 1 92 ? -4.145 7.859 -5.382 1.00 95.06 92 VAL A N 1
ATOM 703 C CA . VAL A 1 92 ? -3.720 6.972 -4.297 1.00 95.06 92 VAL A CA 1
ATOM 704 C C . VAL A 1 92 ? -4.915 6.719 -3.391 1.00 95.06 92 VAL A C 1
ATOM 706 O O . VAL A 1 92 ? -5.583 7.659 -2.966 1.00 95.06 92 VAL A O 1
ATOM 709 N N . TYR A 1 93 ? -5.175 5.447 -3.110 1.00 95.88 93 TYR A N 1
ATOM 710 C CA . TYR A 1 93 ? -6.244 5.002 -2.226 1.00 95.88 93 TYR A CA 1
ATOM 711 C C . TYR A 1 93 ? -5.634 4.248 -1.047 1.00 95.88 93 TYR A C 1
ATOM 713 O O . TYR A 1 93 ? -4.699 3.469 -1.228 1.00 95.88 93 TYR A O 1
ATOM 721 N N . ALA A 1 94 ? -6.176 4.466 0.148 1.00 94.31 94 ALA A N 1
ATOM 722 C CA . ALA A 1 94 ? -5.787 3.756 1.357 1.00 94.31 94 ALA A CA 1
ATOM 723 C C . ALA A 1 94 ? -7.047 3.301 2.094 1.00 94.31 94 ALA A C 1
ATOM 725 O O . ALA A 1 94 ? -7.933 4.105 2.374 1.00 94.31 94 ALA A O 1
ATOM 726 N N . THR A 1 95 ? -7.131 2.008 2.389 1.00 93.25 95 THR A N 1
ATOM 727 C CA . THR A 1 95 ? -8.214 1.423 3.182 1.00 93.25 95 THR A CA 1
ATOM 728 C C . THR A 1 95 ? -7.764 1.292 4.631 1.00 93.25 95 THR A C 1
ATOM 730 O O . THR A 1 95 ? -6.725 0.683 4.898 1.00 93.25 95 THR A O 1
ATOM 733 N N . ASN A 1 96 ? -8.542 1.827 5.570 1.00 93.50 96 ASN A N 1
ATOM 734 C CA . ASN A 1 96 ? -8.250 1.776 7.000 1.00 93.50 96 ASN A CA 1
ATOM 735 C C . ASN A 1 96 ? -9.420 1.204 7.808 1.00 93.50 96 ASN A C 1
ATOM 737 O O . ASN A 1 96 ? -10.575 1.239 7.390 1.00 93.50 96 ASN A O 1
ATOM 741 N N . TYR A 1 97 ? -9.097 0.696 8.997 1.00 93.62 97 TYR A N 1
ATOM 742 C CA . TYR A 1 97 ? -10.090 0.278 9.980 1.00 93.62 97 TYR A CA 1
ATOM 743 C C . TYR A 1 97 ? -10.476 1.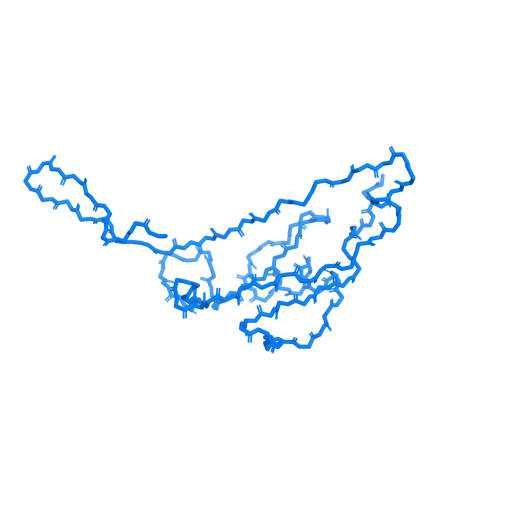440 10.889 1.00 93.62 97 TYR A C 1
ATOM 745 O O . TYR A 1 97 ? -9.644 2.272 11.257 1.00 93.62 97 TYR A O 1
ATOM 753 N N . ASN A 1 98 ? -11.739 1.446 11.299 1.00 93.69 98 ASN A N 1
ATOM 754 C CA . ASN A 1 98 ? -12.268 2.337 12.318 1.00 93.69 98 ASN A CA 1
ATOM 755 C C . ASN A 1 98 ? -13.351 1.598 13.118 1.00 93.69 98 ASN A C 1
ATOM 757 O O . ASN A 1 98 ? 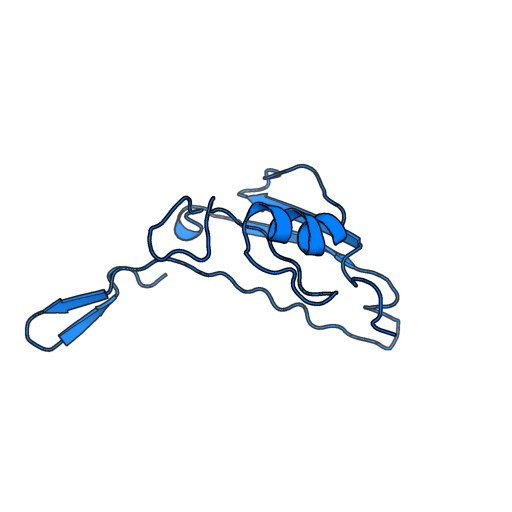-13.837 0.548 12.699 1.00 93.69 98 ASN A O 1
ATOM 761 N N . VAL A 1 99 ? -13.728 2.138 14.272 1.00 93.94 99 VAL A N 1
ATOM 762 C CA . VAL A 1 99 ? -14.768 1.567 15.128 1.00 93.94 99 VAL A CA 1
ATOM 763 C C . VAL A 1 99 ? -15.976 2.491 15.106 1.00 93.94 99 VAL A C 1
ATOM 765 O O . VAL A 1 99 ? -15.917 3.603 15.626 1.00 93.94 99 VAL A O 1
ATOM 768 N N . LEU A 1 100 ? -17.083 2.023 14.534 1.00 94.62 100 LEU A N 1
ATOM 769 C CA . LEU A 1 100 ? -18.377 2.687 14.657 1.00 94.62 100 LEU A CA 1
ATOM 770 C C . LEU A 1 100 ? -19.005 2.307 16.002 1.00 94.62 100 LEU A C 1
ATOM 772 O O . LEU A 1 100 ? -19.270 1.136 16.266 1.00 94.62 100 LEU A O 1
ATOM 776 N N . ARG A 1 101 ? -19.248 3.298 16.859 1.00 95.31 101 ARG A N 1
ATOM 777 C CA . ARG A 1 101 ? -19.951 3.133 18.134 1.00 95.31 101 ARG A CA 1
ATOM 778 C C . ARG A 1 101 ? -21.382 3.621 17.977 1.00 95.31 101 ARG A C 1
ATOM 780 O O . ARG A 1 101 ? -21.599 4.732 17.503 1.00 95.31 101 ARG A O 1
ATOM 787 N N . ILE A 1 102 ? -22.345 2.806 18.394 1.00 94.56 102 ILE A N 1
ATOM 788 C CA . ILE A 1 102 ? -23.769 3.149 18.368 1.00 94.56 102 ILE A CA 1
ATOM 789 C C . ILE A 1 102 ? -24.296 3.057 19.796 1.00 94.56 102 ILE A C 1
ATOM 791 O O . ILE A 1 102 ? -24.221 1.997 20.415 1.00 94.56 102 ILE A O 1
ATOM 795 N N . MET A 1 103 ? -24.800 4.171 20.324 1.00 93.94 103 MET A N 1
ATOM 796 C CA . MET A 1 103 ? -25.372 4.251 21.669 1.00 93.94 103 MET A CA 1
ATOM 797 C C . MET A 1 103 ? -26.586 5.175 21.662 1.00 93.94 103 MET A C 1
ATOM 799 O O . MET A 1 103 ? -26.552 6.252 21.070 1.00 93.94 103 MET A O 1
ATOM 803 N N . SER A 1 104 ? -27.666 4.750 22.323 1.00 90.31 104 SER A N 1
ATOM 804 C CA . SER A 1 104 ? -28.882 5.556 22.518 1.00 90.31 104 SER A CA 1
ATOM 805 C C . SER A 1 104 ? -29.453 6.174 21.229 1.00 90.31 104 SER A C 1
ATOM 807 O O . SER A 1 104 ? -29.901 7.315 21.229 1.00 90.31 104 SER A O 1
ATOM 809 N N . GLY A 1 105 ? -29.417 5.432 20.116 1.00 94.12 105 GLY A N 1
ATOM 810 C CA . GLY A 1 105 ? -29.950 5.883 18.822 1.00 94.12 105 GLY A CA 1
ATOM 811 C C . GLY A 1 105 ? -29.036 6.813 18.015 1.00 94.12 105 GLY A C 1
ATOM 812 O O . GLY A 1 105 ? -29.437 7.256 16.944 1.00 94.12 105 GLY A O 1
ATOM 813 N N . MET A 1 106 ? -27.810 7.086 18.477 1.00 92.00 106 MET A N 1
ATOM 814 C CA . MET A 1 106 ? -26.815 7.893 17.762 1.00 92.00 106 MET A CA 1
ATOM 815 C C . MET A 1 106 ? -25.564 7.070 17.435 1.00 92.00 106 MET A C 1
ATOM 817 O O . MET A 1 106 ? -25.112 6.258 18.244 1.00 92.00 106 MET A O 1
ATOM 821 N N . GLY A 1 107 ? -25.006 7.285 16.241 1.00 93.88 107 GLY A N 1
ATOM 822 C CA . GLY A 1 107 ? -23.774 6.649 15.773 1.00 93.88 107 GLY A CA 1
ATOM 823 C C . GLY A 1 107 ? -22.618 7.643 15.691 1.00 93.88 107 GLY A C 1
ATOM 824 O O . GLY A 1 107 ? -22.805 8.773 15.246 1.00 93.88 107 GLY A O 1
ATOM 825 N N . GLY A 1 108 ? -21.422 7.220 16.093 1.00 93.31 108 GLY A N 1
ATOM 826 C CA . 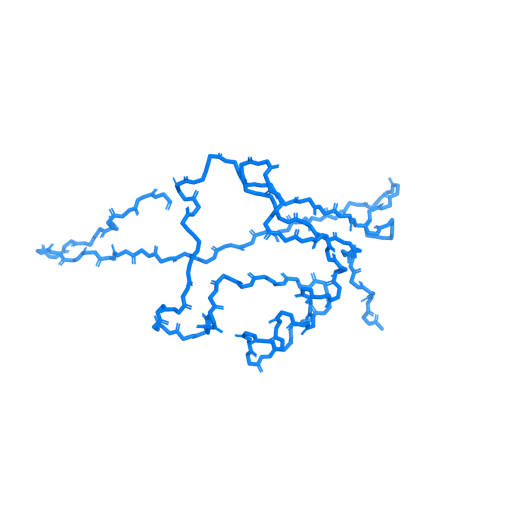GLY A 1 108 ? -20.199 8.012 15.983 1.00 93.31 108 GLY A CA 1
ATOM 827 C C . GLY A 1 108 ? -18.976 7.139 15.721 1.00 93.31 108 GLY A C 1
ATOM 828 O O . GLY A 1 108 ? -18.885 6.012 16.210 1.00 93.31 108 GLY A O 1
ATOM 829 N N . LEU A 1 109 ? -18.027 7.652 14.940 1.00 92.12 109 LEU A N 1
ATOM 830 C CA . LEU A 1 109 ? -16.732 7.002 14.738 1.00 92.12 109 LEU A CA 1
ATOM 831 C C . LEU A 1 109 ? -15.850 7.208 15.975 1.00 92.12 109 LEU A C 1
ATOM 833 O O . LEU A 1 109 ? -15.848 8.282 16.572 1.00 92.12 109 LEU A O 1
ATOM 837 N N . ALA A 1 110 ? -15.103 6.179 16.373 1.00 89.31 110 ALA A N 1
ATOM 838 C CA . ALA A 1 110 ? -14.200 6.257 17.520 1.00 89.31 110 ALA A CA 1
ATOM 839 C C . ALA A 1 110 ? -12.935 7.074 17.221 1.00 89.31 110 ALA A C 1
ATOM 841 O O . ALA A 1 110 ? -12.355 7.647 18.142 1.00 89.31 110 ALA A O 1
ATOM 842 N N . TYR A 1 111 ? -12.517 7.118 15.954 1.00 91.19 111 TYR A N 1
ATOM 843 C CA . TYR A 1 111 ? -11.352 7.863 15.485 1.00 91.19 111 TYR A CA 1
ATOM 844 C C . TYR A 1 111 ? -11.746 8.735 14.287 1.00 91.19 111 TYR A C 1
ATOM 846 O O . TYR A 1 111 ? -12.488 8.280 13.420 1.00 91.19 111 TYR A O 1
ATOM 854 N N . SER A 1 112 ? -11.256 9.973 14.229 1.00 83.88 112 SER A N 1
ATOM 855 C CA . SER A 1 112 ? -11.631 10.961 13.196 1.00 83.88 112 SER A CA 1
ATOM 856 C C . SER A 1 112 ? -10.485 11.312 12.238 1.00 83.88 112 SER A C 1
ATOM 858 O O . SER A 1 112 ? -10.515 12.377 11.628 1.00 83.88 112 SER A O 1
ATOM 860 N N . ASN A 1 113 ? -9.480 10.438 12.141 1.00 68.50 113 ASN A N 1
ATOM 861 C CA . ASN A 1 113 ? -8.248 10.649 11.377 1.00 68.50 113 ASN A CA 1
ATOM 862 C C . ASN A 1 113 ? -8.117 9.651 10.229 1.00 68.50 113 ASN A C 1
ATOM 864 O O . ASN A 1 113 ? -8.604 8.507 10.394 1.00 68.50 113 ASN A O 1
#

Solvent-accessible surface area (backbone atoms only — not comparable to full-atom values): 7273 Å² total; per-residue (Å²): 130,87,69,76,54,40,45,52,31,42,35,49,27,51,69,88,38,70,75,53,78,78,38,52,28,61,46,28,29,48,52,39,22,66,70,39,43,96,60,71,62,61,80,65,47,70,47,84,76,65,26,60,41,68,85,51,91,63,86,50,52,75,76,71,59,94,79,48,93,39,77,46,79,49,73,43,64,37,60,87,50,48,37,101,91,39,85,66,87,88,85,87,86,85,90,81,89,79,50,79,46,75,56,98,93,44,76,46,68,76,64,96,126

InterPro domains:
  IPR007542 Major capsid protein, C-terminal [PF04451] (3-108)
  IPR016112 Group II dsDNA virus coat/capsid protein [SSF49749] (4-113)
  IPR038519 Major capsid protein, C-terminal domain superfamily [G3DSA:2.70.9.20] (1-113)

Mean predicted aligned error: 4.98 Å

Organism: NCBI:txid1070528

Foldseek 3Di:
DDDAAQFQWKFKDFQNHTPDPIDGQVCQQPVQCVQAHPDGDDRNDGHDDQARHVPDPDGRGDDDCVPTPDIDMDTDGDCVCPDPPHDDDDDDDDDDDWDWDDDPRDIDIPDDD

pLDDT: mean 91.45, std 8.56, range [39.69, 97.75]